Protein AF-A0A645BT51-F1 (afdb_monomer_lite)

Organism: NCBI:txid1076179

Structure (mmCIF, N/CA/C/O backbone):
data_AF-A0A645BT51-F1
#
_entry.id   AF-A0A645BT51-F1
#
loop_
_atom_site.group_PDB
_atom_site.id
_atom_site.type_symbol
_atom_site.label_atom_id
_atom_site.label_alt_id
_atom_site.label_comp_id
_atom_site.label_asym_id
_atom_site.label_entity_id
_atom_site.label_seq_id
_atom_site.pdbx_PDB_ins_code
_atom_site.Cartn_x
_atom_site.Cartn_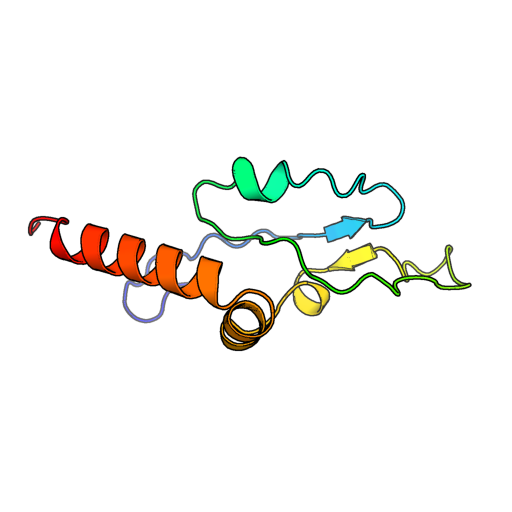y
_atom_site.Cartn_z
_atom_site.occupancy
_atom_site.B_iso_or_equiv
_atom_site.auth_seq_id
_atom_site.auth_comp_id
_atom_site.auth_asym_id
_atom_site.auth_atom_id
_atom_site.pdbx_PDB_model_num
ATOM 1 N N . MET A 1 1 ? -14.641 12.000 6.743 1.00 60.88 1 MET A N 1
ATOM 2 C CA . MET A 1 1 ? -15.852 11.611 5.983 1.00 60.88 1 MET A CA 1
ATOM 3 C C . MET A 1 1 ? -16.661 10.668 6.858 1.00 60.88 1 MET A C 1
ATOM 5 O O . MET A 1 1 ? -16.059 9.798 7.473 1.00 60.88 1 MET A O 1
ATOM 9 N N . THR A 1 2 ? -17.965 10.875 6.999 1.00 75.56 2 THR A N 1
ATOM 10 C CA . THR A 1 2 ? -18.855 9.947 7.713 1.00 75.56 2 THR A CA 1
ATOM 11 C C . THR A 1 2 ? -19.409 8.928 6.733 1.00 75.56 2 THR A C 1
ATOM 13 O O . THR A 1 2 ? -19.633 9.250 5.567 1.00 75.56 2 THR A O 1
ATOM 16 N N . ASP A 1 3 ? -19.596 7.704 7.198 1.00 81.19 3 ASP A N 1
ATOM 17 C CA . ASP A 1 3 ? -20.236 6.649 6.428 1.00 81.19 3 ASP A CA 1
ATOM 18 C C . ASP A 1 3 ? -21.703 7.024 6.154 1.00 81.19 3 ASP A C 1
ATOM 20 O O . ASP A 1 3 ? -22.411 7.477 7.058 1.00 81.19 3 ASP A O 1
ATOM 24 N N . ALA A 1 4 ? -22.132 6.905 4.894 1.00 80.62 4 ALA A N 1
ATOM 25 C CA . ALA A 1 4 ? -23.433 7.396 4.438 1.00 80.62 4 ALA A CA 1
ATOM 26 C C . ALA A 1 4 ? -24.616 6.578 4.982 1.00 80.62 4 ALA A C 1
ATOM 28 O O . ALA A 1 4 ? -25.724 7.101 5.063 1.00 80.62 4 ALA A O 1
ATOM 29 N N . GLU A 1 5 ? -24.385 5.323 5.373 1.00 81.75 5 GLU A N 1
ATOM 30 C CA . GLU A 1 5 ? -25.428 4.417 5.862 1.00 81.75 5 GLU A CA 1
ATOM 31 C C . GLU A 1 5 ? -25.464 4.364 7.392 1.00 81.75 5 GLU A C 1
ATOM 33 O O . GLU A 1 5 ? -26.531 4.307 7.998 1.00 81.75 5 GLU A O 1
ATOM 38 N N . THR A 1 6 ? -24.301 4.422 8.042 1.00 84.25 6 THR A N 1
ATOM 39 C CA . THR A 1 6 ? -24.175 4.246 9.496 1.00 84.25 6 THR A CA 1
ATOM 40 C C . THR A 1 6 ? -23.991 5.554 10.265 1.00 84.25 6 THR A C 1
ATOM 42 O O . THR A 1 6 ? -24.070 5.549 11.494 1.00 84.25 6 THR A O 1
ATOM 45 N N . GLY A 1 7 ? -23.708 6.673 9.583 1.00 83.94 7 GLY A N 1
ATOM 46 C CA . GLY A 1 7 ? -23.466 7.989 10.191 1.00 83.94 7 GLY A CA 1
ATOM 47 C C . GLY A 1 7 ? -22.199 8.070 11.052 1.00 83.94 7 GLY A C 1
ATOM 48 O O . GLY A 1 7 ? -21.885 9.126 11.606 1.00 83.94 7 GLY A O 1
ATOM 49 N N . LYS A 1 8 ? -21.448 6.969 11.177 1.00 84.62 8 LYS A N 1
ATOM 50 C CA . LYS A 1 8 ? -20.227 6.898 11.978 1.00 84.62 8 LYS A CA 1
ATOM 51 C C . LYS A 1 8 ? -19.068 7.579 11.240 1.00 84.62 8 LYS A C 1
ATOM 53 O O . LYS A 1 8 ? -18.978 7.481 10.013 1.00 84.62 8 LYS A O 1
ATOM 58 N N . PRO A 1 9 ? -18.150 8.258 11.951 1.00 84.75 9 PRO A N 1
ATOM 59 C CA . PRO A 1 9 ? -16.926 8.767 11.343 1.00 84.75 9 PRO A CA 1
ATOM 60 C C . PRO A 1 9 ? -16.091 7.616 10.771 1.00 84.75 9 PRO A C 1
ATOM 62 O O . PRO A 1 9 ? -15.784 6.668 11.491 1.00 84.75 9 PRO A O 1
ATOM 65 N N . ILE A 1 10 ? -15.701 7.707 9.496 1.00 82.62 10 ILE A N 1
ATOM 66 C CA . ILE A 1 10 ? -14.745 6.770 8.901 1.00 82.62 10 ILE A CA 1
ATOM 67 C C . ILE A 1 10 ? -13.349 7.237 9.325 1.00 82.62 10 ILE A C 1
ATOM 69 O O . I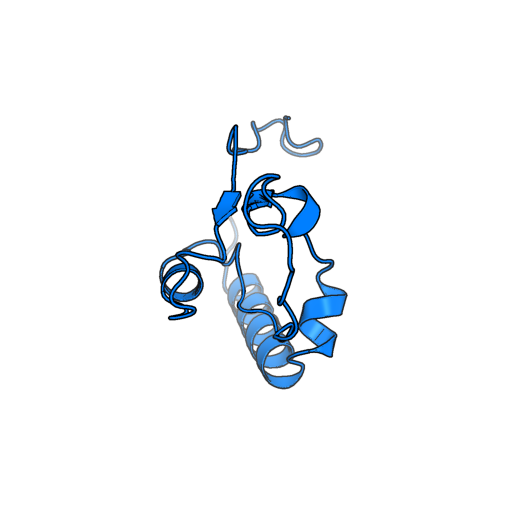LE A 1 10 ? -12.946 8.339 8.925 1.00 82.62 10 ILE A O 1
ATOM 73 N N . PRO A 1 11 ? -12.608 6.446 10.121 1.00 81.50 11 PRO A N 1
ATOM 74 C CA . PRO A 1 11 ? -11.249 6.793 10.498 1.00 81.50 11 PRO A CA 1
ATOM 75 C C . PRO A 1 11 ? -10.373 6.730 9.247 1.00 81.50 11 PRO A C 1
ATOM 77 O O . PRO A 1 11 ? -10.162 5.670 8.662 1.00 81.50 11 PRO A O 1
ATOM 80 N N . GLN A 1 12 ? -9.904 7.892 8.809 1.00 81.81 12 GLN A N 1
ATOM 81 C CA . GLN A 1 12 ? -9.007 8.037 7.671 1.00 81.81 12 GLN A CA 1
ATOM 82 C C . GLN A 1 12 ? -7.719 8.675 8.188 1.00 81.81 12 GLN A C 1
ATOM 84 O O . GLN A 1 12 ? -7.808 9.650 8.939 1.00 81.81 12 GLN A O 1
ATOM 89 N N . PRO A 1 13 ? -6.540 8.146 7.830 1.00 86.38 13 PRO A N 1
ATOM 90 C CA . PRO A 1 13 ? -5.295 8.819 8.162 1.00 86.38 13 PRO A CA 1
ATOM 91 C C . PRO A 1 13 ? -5.226 10.160 7.419 1.00 86.38 13 PRO A C 1
ATOM 93 O O . PRO A 1 13 ? -5.677 10.253 6.277 1.00 86.38 13 PRO A O 1
ATOM 96 N N . GLU A 1 14 ? -4.659 11.184 8.061 1.00 89.88 14 GLU A N 1
ATOM 97 C CA . GLU A 1 14 ? -4.387 12.480 7.419 1.00 89.88 14 GLU A CA 1
ATOM 98 C C . GLU A 1 14 ? -3.395 12.321 6.259 1.00 89.88 14 GLU A C 1
ATOM 100 O O . GLU A 1 14 ? -3.575 12.912 5.198 1.00 89.88 14 GLU A O 1
ATOM 105 N N . SER A 1 15 ? -2.389 11.461 6.434 1.00 91.75 15 SER A N 1
ATOM 106 C CA . SER A 1 15 ? -1.429 11.093 5.400 1.00 91.75 15 SER A CA 1
ATOM 107 C C . SER A 1 15 ? -1.037 9.620 5.514 1.00 91.75 15 SER A C 1
ATOM 109 O O . SER A 1 15 ? -0.994 9.038 6.600 1.00 91.75 15 SER A O 1
ATOM 111 N N . TYR A 1 16 ? -0.772 8.995 4.369 1.00 93.94 16 TYR A N 1
ATOM 112 C CA . TYR A 1 16 ? -0.206 7.653 4.288 1.00 93.94 16 TYR A CA 1
ATOM 113 C C . TYR A 1 16 ? 0.751 7.612 3.105 1.00 93.94 16 TYR A C 1
ATOM 115 O O . TYR A 1 16 ? 0.328 7.817 1.968 1.00 93.94 16 TYR A O 1
ATOM 123 N N . GLN A 1 17 ? 2.033 7.401 3.388 1.00 95.56 17 GLN A N 1
ATOM 124 C CA . GLN A 1 17 ? 3.086 7.394 2.384 1.00 95.56 17 GLN A CA 1
ATOM 125 C C . GLN A 1 17 ? 4.029 6.218 2.616 1.00 95.56 17 GLN A C 1
ATOM 127 O O . GLN A 1 17 ? 4.353 5.889 3.759 1.00 95.56 17 GLN A O 1
ATOM 132 N N . ILE A 1 18 ? 4.478 5.603 1.527 1.00 95.12 18 ILE A N 1
ATOM 133 C CA . ILE A 1 18 ? 5.532 4.591 1.534 1.00 95.12 18 ILE A CA 1
ATOM 134 C C . ILE A 1 18 ? 6.677 5.120 0.686 1.00 95.12 18 ILE A C 1
ATOM 136 O O . ILE A 1 18 ? 6.507 5.372 -0.503 1.00 95.12 18 ILE A O 1
ATOM 140 N N . ASP A 1 19 ? 7.840 5.275 1.305 1.00 94.31 19 ASP A N 1
ATOM 141 C CA . ASP A 1 19 ? 9.079 5.561 0.594 1.00 94.31 19 ASP A CA 1
ATOM 142 C C . ASP A 1 19 ? 9.707 4.234 0.137 1.00 94.31 19 ASP A C 1
ATOM 144 O O . ASP A 1 19 ? 10.163 3.417 0.947 1.00 94.31 19 ASP A O 1
ATOM 148 N N . THR A 1 20 ? 9.687 3.993 -1.174 1.00 92.88 20 THR A N 1
ATOM 149 C CA . THR A 1 20 ? 10.213 2.763 -1.768 1.00 92.88 20 THR A CA 1
ATOM 150 C C . THR A 1 20 ? 11.738 2.713 -1.792 1.00 92.88 20 THR A C 1
ATOM 152 O O . THR A 1 20 ?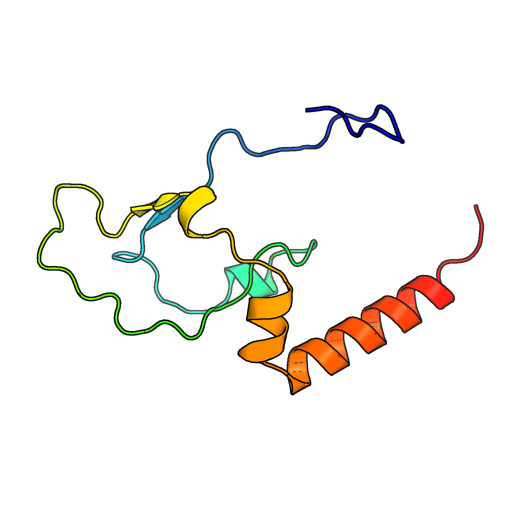 12.276 1.621 -1.942 1.00 92.88 20 THR A O 1
ATOM 155 N N . ASP A 1 21 ? 12.443 3.833 -1.585 1.00 91.00 21 ASP A N 1
ATOM 156 C CA . ASP A 1 21 ? 13.909 3.838 -1.470 1.00 91.00 21 ASP A CA 1
ATOM 157 C C . ASP A 1 21 ? 14.393 3.235 -0.145 1.00 91.00 21 ASP A C 1
ATOM 159 O O . ASP A 1 21 ? 15.502 2.704 -0.076 1.00 91.00 21 ASP A O 1
ATOM 163 N N . ILE A 1 22 ? 13.582 3.327 0.914 1.00 92.94 22 ILE A N 1
ATOM 164 C CA . ILE A 1 22 ? 13.906 2.783 2.245 1.00 92.94 22 ILE A CA 1
ATOM 165 C C . ILE A 1 22 ? 13.153 1.484 2.557 1.00 92.94 22 ILE A C 1
ATOM 167 O O . ILE A 1 22 ? 13.515 0.764 3.491 1.00 92.94 22 ILE A O 1
ATOM 171 N N . CYS A 1 23 ? 12.091 1.179 1.807 1.00 94.31 23 CYS A N 1
ATOM 172 C CA . CYS A 1 23 ? 11.312 -0.038 1.981 1.00 94.31 23 CYS A CA 1
ATOM 173 C C . CYS A 1 23 ? 12.175 -1.281 1.713 1.00 94.31 23 CYS A C 1
ATOM 175 O O . CYS A 1 23 ? 12.709 -1.473 0.626 1.00 94.31 23 CYS A O 1
ATOM 177 N N . MET A 1 24 ? 12.247 -2.189 2.688 1.00 96.38 24 MET A N 1
ATOM 178 C CA . MET A 1 24 ? 12.978 -3.456 2.544 1.00 96.38 24 MET A CA 1
ATOM 179 C C . MET A 1 24 ? 12.164 -4.556 1.846 1.00 96.38 24 MET A C 1
ATOM 181 O O . MET A 1 24 ? 12.641 -5.680 1.719 1.00 96.38 24 MET A O 1
ATOM 185 N N . ASN A 1 25 ? 10.915 -4.273 1.456 1.00 95.25 25 ASN A N 1
ATOM 186 C CA . ASN A 1 25 ? 9.988 -5.235 0.846 1.00 95.25 25 ASN A CA 1
ATOM 187 C C . ASN A 1 25 ? 9.795 -6.532 1.659 1.00 95.25 25 ASN A C 1
ATOM 189 O O . ASN A 1 25 ? 9.518 -7.592 1.106 1.00 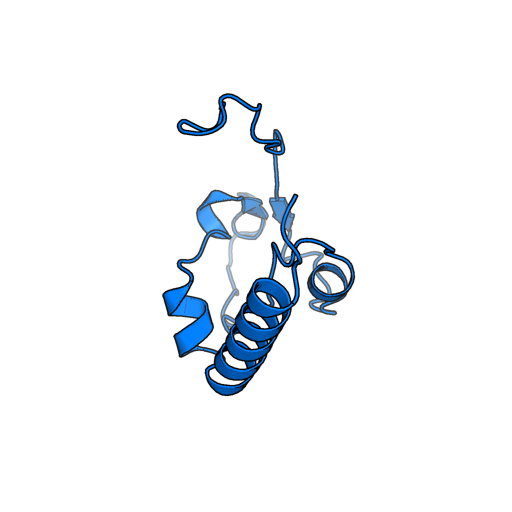95.25 25 ASN A O 1
ATOM 193 N N . CYS A 1 26 ? 9.914 -6.452 2.987 1.00 96.62 26 CYS A N 1
ATOM 194 C CA . CYS A 1 26 ? 9.862 -7.616 3.875 1.00 96.62 26 CYS A CA 1
ATOM 195 C C . CYS A 1 26 ? 8.448 -8.167 4.124 1.00 96.62 26 CYS A C 1
ATOM 197 O O . CYS A 1 26 ? 8.315 -9.259 4.661 1.00 96.62 26 CYS A O 1
ATOM 199 N N . GLY A 1 27 ? 7.393 -7.420 3.783 1.00 95.62 27 GLY A N 1
ATOM 200 C CA . GLY A 1 27 ? 6.001 -7.853 3.961 1.00 95.62 27 GLY A CA 1
ATOM 201 C C . GLY A 1 27 ? 5.432 -7.714 5.380 1.00 95.62 27 GLY A C 1
ATOM 202 O O . GLY A 1 27 ? 4.244 -7.963 5.569 1.00 95.62 27 GLY A O 1
ATOM 203 N N . LEU A 1 28 ? 6.210 -7.239 6.360 1.00 96.94 28 LEU A N 1
ATOM 204 C CA . LEU A 1 28 ? 5.746 -7.088 7.751 1.00 96.94 28 LEU A CA 1
ATOM 205 C C . LEU A 1 28 ? 4.521 -6.171 7.892 1.00 96.94 28 LEU A C 1
ATOM 207 O O . LEU A 1 28 ? 3.680 -6.389 8.760 1.00 96.94 28 LEU A O 1
ATOM 211 N N . CYS A 1 29 ? 4.389 -5.158 7.031 1.00 95.75 29 CYS A N 1
ATOM 212 C CA . CYS A 1 29 ? 3.215 -4.285 7.014 1.00 95.75 29 CYS A CA 1
ATOM 213 C C . CYS A 1 29 ? 1.917 -5.044 6.693 1.00 95.75 29 CYS A C 1
ATOM 215 O O . CYS A 1 29 ? 0.877 -4.727 7.267 1.00 95.75 29 CYS A O 1
ATOM 217 N N . VAL A 1 30 ? 1.981 -6.055 5.821 1.00 95.19 30 VAL A N 1
ATOM 218 C CA . VAL A 1 30 ? 0.835 -6.895 5.447 1.00 95.19 30 VAL A CA 1
ATOM 219 C C . VAL A 1 30 ? 0.459 -7.826 6.592 1.00 95.19 30 VAL A C 1
ATOM 221 O O . VAL A 1 30 ? -0.716 -7.954 6.912 1.00 95.19 30 VAL A O 1
ATOM 224 N N . GLU A 1 31 ? 1.448 -8.438 7.243 1.00 94.81 31 GLU A N 1
ATOM 225 C CA . GLU A 1 31 ? 1.206 -9.365 8.354 1.00 94.81 31 GLU A CA 1
ATOM 226 C C . GLU A 1 31 ? 0.676 -8.664 9.607 1.00 94.81 31 GLU A C 1
ATOM 228 O O . GLU A 1 31 ? -0.188 -9.195 10.302 1.00 94.81 31 GLU A O 1
ATOM 233 N N . TYR A 1 32 ? 1.185 -7.465 9.901 1.00 95.88 32 TYR A N 1
ATOM 234 C CA . TYR A 1 32 ? 0.800 -6.728 11.099 1.00 95.88 32 TYR A CA 1
ATOM 235 C C . TYR A 1 32 ? -0.565 -6.048 10.970 1.00 95.88 32 TYR A C 1
ATOM 237 O O . TYR A 1 32 ? -1.205 -5.771 11.983 1.00 95.88 32 TYR A O 1
ATOM 245 N N . CYS A 1 33 ? -1.021 -5.747 9.749 1.00 92.81 33 CYS A N 1
ATOM 246 C CA . CYS A 1 33 ? -2.265 -5.017 9.552 1.00 92.81 33 CYS A CA 1
ATOM 247 C C . CYS A 1 33 ? -3.478 -5.867 9.982 1.00 92.81 33 CYS A C 1
ATOM 249 O O . CYS A 1 33 ? -3.837 -6.818 9.289 1.00 92.81 33 CYS A O 1
ATOM 251 N N . PRO A 1 34 ? -4.196 -5.502 11.062 1.00 91.12 34 PRO A N 1
ATOM 252 C CA . PRO A 1 34 ? -5.319 -6.306 11.549 1.00 91.12 34 PRO A CA 1
ATOM 253 C C . PRO A 1 34 ? -6.565 -6.187 10.660 1.00 91.12 34 PRO A C 1
ATOM 255 O O . PRO A 1 34 ? -7.479 -7.004 10.755 1.00 91.12 34 PRO A O 1
ATOM 258 N N . PHE A 1 35 ? -6.610 -5.158 9.810 1.00 89.31 35 PHE A N 1
ATOM 259 C CA . PHE A 1 35 ? -7.731 -4.849 8.921 1.00 89.31 35 PHE A CA 1
ATOM 260 C C . PHE A 1 35 ? -7.506 -5.315 7.486 1.00 89.31 35 PHE A C 1
ATOM 262 O O . PHE A 1 35 ? -8.376 -5.100 6.647 1.00 89.31 35 PHE A O 1
ATOM 269 N N . ASP A 1 36 ? -6.349 -5.917 7.200 1.00 90.31 36 ASP A N 1
ATOM 270 C CA . ASP A 1 36 ? -5.984 -6.357 5.854 1.00 90.31 36 ASP A CA 1
ATOM 271 C C . ASP A 1 36 ? -6.014 -5.221 4.806 1.00 90.31 36 ASP A C 1
ATOM 273 O O . ASP A 1 36 ? -6.426 -5.400 3.662 1.00 90.31 36 ASP A O 1
ATOM 277 N N . ALA A 1 37 ? -5.607 -4.014 5.219 1.00 91.25 37 ALA A N 1
ATOM 278 C CA . ALA A 1 37 ? -5.707 -2.795 4.412 1.00 91.25 37 ALA A CA 1
ATOM 279 C C . ALA A 1 37 ? -4.594 -2.644 3.359 1.00 91.25 37 ALA A C 1
ATOM 281 O O . ALA A 1 37 ? -4.718 -1.824 2.452 1.00 91.25 37 ALA A O 1
ATOM 282 N N . ILE A 1 38 ? -3.500 -3.399 3.483 1.00 93.81 38 ILE A N 1
ATOM 283 C CA . ILE A 1 38 ? -2.336 -3.342 2.591 1.00 93.81 38 ILE A CA 1
ATOM 284 C C . ILE A 1 38 ? -1.932 -4.750 2.152 1.00 93.81 38 ILE A C 1
ATOM 286 O O . ILE A 1 38 ? -1.986 -5.692 2.939 1.00 93.81 38 ILE A O 1
ATOM 290 N N . LYS A 1 39 ? -1.500 -4.886 0.893 1.00 94.62 39 LYS A N 1
ATOM 291 C CA . LYS A 1 39 ? -1.007 -6.131 0.287 1.00 94.62 39 LYS A CA 1
ATOM 292 C C . LYS A 1 39 ? 0.282 -5.863 -0.491 1.00 94.62 39 LYS A C 1
ATOM 294 O O . LYS A 1 39 ? 0.468 -4.768 -1.013 1.00 94.62 39 LYS A O 1
ATOM 299 N N . MET A 1 40 ? 1.145 -6.875 -0.605 1.00 94.44 40 MET A N 1
ATOM 300 C CA . MET A 1 40 ? 2.335 -6.803 -1.462 1.00 94.44 40 MET A CA 1
ATOM 301 C C . MET A 1 40 ? 1.948 -6.937 -2.937 1.00 94.44 40 MET A C 1
ATOM 303 O O . MET A 1 40 ? 1.317 -7.930 -3.327 1.00 94.44 40 MET A O 1
ATOM 307 N N . ASP A 1 41 ? 2.381 -5.966 -3.734 1.00 93.06 41 ASP A N 1
ATOM 308 C CA . ASP A 1 41 ? 2.205 -5.933 -5.185 1.00 93.06 41 ASP A CA 1
ATOM 309 C C . ASP A 1 41 ? 3.204 -6.870 -5.909 1.00 93.06 41 ASP A C 1
ATOM 311 O O . ASP A 1 41 ? 4.075 -7.492 -5.292 1.00 93.06 41 ASP A O 1
ATOM 315 N N . HIS A 1 42 ? 3.038 -7.010 -7.222 1.00 91.31 42 HIS A N 1
ATOM 316 C CA . HIS A 1 42 ? 3.945 -7.672 -8.162 1.00 91.31 42 HIS A CA 1
ATOM 317 C C . HIS A 1 42 ? 4.649 -6.695 -9.106 1.00 91.31 42 HIS A C 1
ATOM 319 O O . HIS A 1 42 ? 5.384 -7.140 -9.981 1.00 91.31 42 HIS A O 1
ATOM 325 N N . ASP A 1 43 ? 4.451 -5.390 -8.937 1.00 89.75 43 ASP A N 1
ATOM 326 C CA . ASP A 1 43 ? 5.226 -4.386 -9.658 1.00 89.75 43 ASP A CA 1
ATOM 327 C C . ASP A 1 43 ? 6.644 -4.291 -9.071 1.00 89.75 43 ASP A C 1
ATOM 329 O O . ASP A 1 43 ? 6.828 -3.942 -7.903 1.00 89.75 43 ASP A O 1
ATOM 333 N N . PHE A 1 44 ? 7.645 -4.666 -9.867 1.00 89.62 44 PHE A N 1
ATOM 334 C CA . PHE A 1 44 ? 9.058 -4.679 -9.474 1.00 89.62 44 PHE A CA 1
ATOM 335 C C . PHE A 1 44 ? 9.922 -3.736 -10.319 1.00 89.62 44 PHE A C 1
ATOM 337 O O . PHE A 1 44 ? 11.078 -3.490 -9.973 1.00 89.62 44 PHE A O 1
ATOM 344 N N . GLU A 1 45 ? 9.388 -3.173 -11.404 1.00 91.44 45 GLU A N 1
ATOM 345 C CA . GLU A 1 45 ? 10.132 -2.309 -12.328 1.00 91.44 45 GLU A CA 1
ATOM 346 C C . GLU A 1 45 ? 10.058 -0.839 -11.886 1.00 91.44 45 GLU A C 1
ATOM 348 O O . GLU A 1 45 ? 9.702 0.057 -12.644 1.00 91.44 45 GLU A O 1
ATOM 353 N N . LEU A 1 46 ? 10.422 -0.583 -10.626 1.00 87.12 46 LEU A N 1
ATOM 354 C CA . LEU A 1 46 ? 10.253 0.723 -9.972 1.00 87.12 46 LEU A CA 1
ATOM 355 C C . LEU A 1 46 ? 11.419 1.698 -10.213 1.00 87.12 46 LEU A C 1
ATOM 357 O O . LEU A 1 46 ? 11.483 2.753 -9.588 1.00 87.12 46 LEU A O 1
ATOM 361 N N . SER A 1 47 ? 12.377 1.338 -11.070 1.00 88.88 47 SER A N 1
ATOM 362 C CA . SER A 1 47 ? 13.592 2.131 -11.278 1.00 88.88 47 SER A CA 1
ATOM 363 C C . SER A 1 47 ? 13.281 3.488 -11.914 1.00 88.88 47 SER A C 1
ATOM 365 O O . SER A 1 47 ? 12.693 3.562 -12.990 1.00 88.88 47 SER A O 1
ATOM 367 N N . SER A 1 48 ? 13.754 4.560 -11.280 1.00 89.19 48 SER A N 1
ATOM 368 C CA . SER A 1 48 ? 13.703 5.927 -11.801 1.00 89.19 48 SER A CA 1
ATOM 369 C C . SER A 1 48 ? 15.077 6.590 -11.718 1.00 89.19 48 SER A C 1
ATOM 371 O O . SER A 1 48 ? 15.898 6.255 -10.864 1.00 89.19 48 SER A O 1
ATOM 373 N N . TYR A 1 49 ? 15.314 7.573 -12.586 1.00 88.19 49 TYR A N 1
ATOM 374 C CA . TYR A 1 49 ? 16.478 8.463 -12.503 1.00 88.19 49 TYR A CA 1
ATOM 375 C C . TYR A 1 49 ? 16.277 9.613 -11.510 1.00 88.19 49 TYR A C 1
ATOM 377 O O . TYR A 1 49 ? 17.230 10.312 -11.166 1.00 88.19 49 TYR A O 1
ATOM 385 N N . ASP A 1 50 ? 15.043 9.828 -11.062 1.00 85.81 50 ASP A N 1
ATOM 386 C CA . ASP A 1 50 ? 14.684 10.944 -10.202 1.00 85.81 50 ASP A CA 1
ATOM 387 C C . ASP A 1 50 ? 14.555 10.506 -8.744 1.00 85.81 50 ASP A C 1
ATOM 389 O O . ASP A 1 50 ? 13.560 9.907 -8.342 1.00 85.81 50 ASP A O 1
ATOM 393 N N . ARG A 1 51 ? 15.564 10.849 -7.941 1.00 77.06 51 ARG A N 1
ATOM 394 C CA . ARG A 1 51 ? 15.510 10.696 -6.482 1.00 77.06 51 ARG A CA 1
ATOM 395 C C . ARG A 1 51 ? 14.975 11.945 -5.778 1.00 77.06 51 ARG A C 1
ATOM 397 O O . ARG A 1 51 ? 14.457 11.848 -4.671 1.00 77.06 51 ARG A O 1
ATOM 404 N N . GLN A 1 52 ? 15.152 13.130 -6.362 1.00 78.12 52 GLN A N 1
ATOM 405 C CA . GLN A 1 52 ? 14.991 14.394 -5.636 1.00 78.12 52 GLN A CA 1
ATOM 406 C C . GLN A 1 52 ? 13.561 14.933 -5.649 1.00 78.12 52 GLN A C 1
ATOM 408 O O . GLN A 1 52 ? 13.205 15.676 -4.739 1.00 78.12 52 GLN A O 1
ATOM 413 N N . ASN A 1 53 ? 12.725 14.524 -6.607 1.00 81.19 53 ASN A N 1
ATOM 414 C CA . ASN A 1 53 ? 11.343 15.001 -6.704 1.00 81.19 53 ASN A CA 1
ATOM 415 C C . ASN A 1 53 ? 10.313 13.978 -6.207 1.00 81.19 53 ASN A C 1
ATOM 417 O O . ASN A 1 53 ? 9.168 13.974 -6.652 1.00 81.19 53 ASN A O 1
ATOM 421 N N . GLY A 1 54 ? 10.711 13.091 -5.290 1.00 81.50 54 GLY A N 1
ATOM 422 C CA . GLY A 1 54 ? 9.779 12.172 -4.637 1.00 81.50 54 GLY A CA 1
ATOM 423 C C . GLY A 1 54 ? 9.191 11.107 -5.564 1.00 81.50 54 GLY A C 1
ATOM 424 O O . GLY A 1 54 ? 8.134 10.567 -5.258 1.00 81.50 54 GLY A O 1
ATOM 425 N N . ALA A 1 55 ? 9.863 10.756 -6.670 1.00 86.44 55 ALA A N 1
ATOM 426 C CA . ALA A 1 55 ? 9.370 9.734 -7.601 1.00 86.44 55 ALA A CA 1
ATOM 427 C C . ALA A 1 55 ? 9.080 8.384 -6.915 1.00 86.44 55 ALA A C 1
ATOM 429 O O . ALA A 1 55 ? 8.214 7.638 -7.379 1.00 86.44 55 ALA A O 1
ATOM 430 N N . HIS A 1 56 ? 9.782 8.108 -5.809 1.00 91.25 56 HIS A N 1
ATOM 431 C CA . HIS A 1 56 ? 9.729 6.902 -4.975 1.00 91.25 56 HIS A CA 1
ATOM 432 C C . HIS A 1 56 ? 8.942 7.078 -3.663 1.00 91.25 56 HIS A C 1
ATOM 434 O O . HIS A 1 56 ? 8.832 6.143 -2.877 1.00 91.25 56 HIS A O 1
ATOM 440 N N . ILE A 1 57 ? 8.35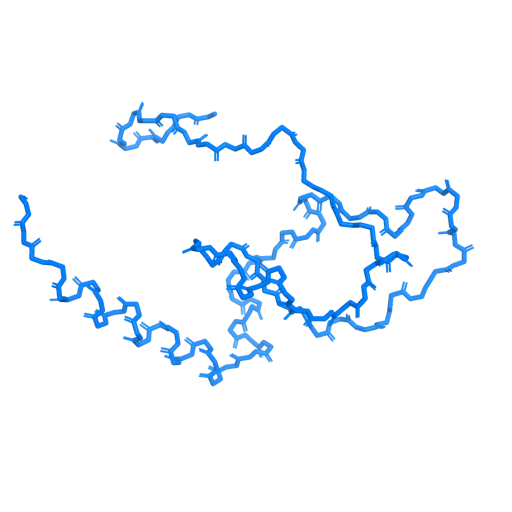6 8.255 -3.424 1.00 93.38 57 ILE A N 1
ATOM 441 C CA . ILE A 1 57 ? 7.454 8.488 -2.292 1.00 93.38 57 ILE A CA 1
ATOM 442 C C . ILE A 1 57 ? 6.033 8.274 -2.801 1.00 93.38 57 ILE A C 1
ATOM 444 O O . ILE A 1 57 ? 5.517 9.064 -3.589 1.00 93.38 57 ILE A O 1
ATOM 448 N N . TYR A 1 58 ? 5.414 7.165 -2.411 1.00 93.56 58 TYR A N 1
ATOM 449 C CA . TYR A 1 58 ? 4.088 6.793 -2.896 1.00 93.56 58 TYR A CA 1
ATOM 450 C C . TYR A 1 58 ? 3.044 7.193 -1.867 1.00 93.56 58 TYR A C 1
ATOM 452 O O . TYR A 1 58 ? 3.070 6.705 -0.740 1.00 93.56 58 TYR A O 1
ATOM 460 N N . ASP A 1 59 ? 2.137 8.079 -2.259 1.00 94.62 59 ASP A N 1
ATOM 461 C CA . ASP A 1 59 ? 0.976 8.470 -1.468 1.00 94.62 59 ASP A CA 1
ATOM 462 C C . ASP A 1 59 ? -0.163 7.448 -1.572 1.00 94.62 59 ASP A C 1
ATOM 464 O O . ASP A 1 59 ? -0.096 6.436 -2.279 1.00 94.62 59 ASP A O 1
ATOM 468 N N . LYS A 1 60 ? -1.231 7.707 -0.820 1.00 92.31 60 LYS A N 1
ATOM 469 C CA . LYS A 1 60 ? -2.404 6.842 -0.779 1.00 92.31 60 LYS A CA 1
ATOM 470 C C . LYS A 1 60 ? -3.056 6.700 -2.154 1.00 92.31 60 LYS A C 1
ATOM 472 O O . LYS A 1 60 ? -3.525 5.610 -2.476 1.00 92.31 60 LYS A O 1
ATOM 477 N N . GLU A 1 61 ? -3.097 7.764 -2.951 1.00 91.94 61 GLU A N 1
ATOM 478 C CA . GLU A 1 61 ? -3.650 7.738 -4.302 1.00 91.94 61 GLU A CA 1
ATOM 479 C C . GLU A 1 61 ? -2.855 6.797 -5.215 1.00 91.94 61 GLU A C 1
ATOM 481 O O . GLU A 1 61 ? -3.452 5.968 -5.903 1.00 91.94 61 GLU A O 1
ATOM 486 N N . LYS A 1 62 ? -1.518 6.863 -5.189 1.00 92.00 62 LYS A N 1
ATOM 487 C CA . LYS A 1 62 ? -0.640 5.997 -5.990 1.00 92.00 62 LYS A CA 1
ATOM 488 C C . LYS A 1 62 ? -0.663 4.538 -5.528 1.00 92.00 62 LYS A C 1
ATOM 490 O O . LYS A 1 62 ? -0.609 3.629 -6.362 1.00 92.00 62 LYS A O 1
ATOM 495 N N . LEU A 1 63 ? -0.746 4.312 -4.215 1.00 93.88 63 LEU A N 1
ATOM 496 C CA . LEU A 1 63 ? -0.824 2.979 -3.604 1.00 93.88 63 LEU A CA 1
ATOM 497 C C . LEU A 1 63 ? -2.201 2.325 -3.781 1.00 93.88 63 LEU A C 1
ATOM 499 O O . LEU A 1 63 ? -2.311 1.100 -3.760 1.00 93.88 63 LEU A O 1
ATOM 503 N N . GLY A 1 64 ? -3.255 3.125 -3.945 1.00 93.62 64 GLY A N 1
ATOM 504 C CA . GLY A 1 64 ? -4.619 2.646 -4.114 1.00 93.62 64 GLY A CA 1
ATOM 505 C C . GLY A 1 64 ? -4.786 1.832 -5.396 1.00 93.62 64 GLY A C 1
ATOM 506 O O . GLY A 1 64 ? -4.627 2.344 -6.503 1.00 93.62 64 GLY A O 1
ATOM 507 N N . LYS A 1 65 ? -5.161 0.558 -5.255 1.00 93.44 65 LYS A N 1
ATOM 508 C CA . LYS A 1 65 ? -5.500 -0.331 -6.374 1.00 93.44 65 LYS A CA 1
ATOM 509 C C . LYS A 1 65 ? -6.903 -0.918 -6.180 1.00 93.44 65 LYS A C 1
ATOM 511 O O . LYS A 1 65 ? -7.311 -1.141 -5.038 1.00 93.44 65 LYS A O 1
ATOM 516 N N . PRO A 1 66 ? -7.643 -1.183 -7.270 1.00 94.69 66 PRO A N 1
ATOM 517 C CA . PRO A 1 66 ? -8.944 -1.837 -7.185 1.00 94.69 66 PRO A CA 1
ATOM 518 C C . PRO A 1 66 ? -8.801 -3.291 -6.707 1.00 94.69 66 PRO A C 1
ATOM 520 O O . PRO A 1 66 ? -7.770 -3.928 -6.923 1.00 94.69 66 PRO A O 1
ATOM 523 N N . VAL A 1 67 ? -9.835 -3.848 -6.078 1.00 93.06 67 VAL A N 1
ATOM 524 C CA . VAL A 1 67 ? -9.796 -5.223 -5.535 1.00 93.06 67 VAL A CA 1
ATOM 525 C C . VAL A 1 67 ? -9.589 -6.255 -6.650 1.00 93.06 67 VAL A C 1
ATOM 527 O O . VAL A 1 67 ? -8.880 -7.247 -6.477 1.00 93.06 67 VAL A O 1
ATOM 530 N N . GLU A 1 68 ? -10.133 -5.982 -7.831 1.00 95.06 68 GLU A N 1
ATOM 531 C CA . GLU A 1 68 ? -9.995 -6.795 -9.037 1.00 95.06 68 GLU A CA 1
ATOM 532 C C . GLU A 1 68 ? -8.529 -6.941 -9.465 1.00 95.06 68 GLU A C 1
ATOM 534 O O . GLU A 1 68 ? -8.137 -7.978 -10.006 1.00 95.06 68 GLU A O 1
ATOM 539 N N . TYR A 1 69 ? -7.698 -5.929 -9.193 1.00 95.19 69 TYR A N 1
ATOM 540 C CA . TYR A 1 69 ? -6.264 -5.997 -9.457 1.00 95.19 69 TYR A CA 1
ATOM 541 C C . TYR A 1 69 ? -5.604 -7.083 -8.603 1.00 95.19 69 TYR A C 1
ATOM 543 O O . TYR A 1 69 ? -4.891 -7.930 -9.140 1.00 95.19 69 TYR A O 1
ATOM 551 N N . TYR A 1 70 ? -5.908 -7.125 -7.301 1.00 94.38 70 TYR A N 1
ATOM 552 C CA . TYR A 1 70 ? -5.388 -8.155 -6.400 1.00 94.38 70 TYR A CA 1
ATOM 553 C C . TYR A 1 70 ? -5.842 -9.563 -6.814 1.00 94.38 70 TYR A C 1
ATOM 555 O O . TYR A 1 70 ? -5.027 -10.488 -6.870 1.00 94.38 70 TYR A O 1
ATOM 563 N N . ALA A 1 71 ? -7.116 -9.712 -7.195 1.00 95.38 71 ALA A N 1
ATOM 564 C CA . ALA A 1 71 ? -7.657 -10.972 -7.705 1.00 95.38 71 ALA A CA 1
ATOM 565 C C . ALA A 1 71 ? -6.923 -11.465 -8.966 1.00 95.38 71 ALA A C 1
ATOM 567 O O . ALA A 1 71 ? -6.731 -12.669 -9.139 1.00 95.38 71 ALA A O 1
ATOM 568 N N . LYS A 1 72 ? -6.473 -10.542 -9.826 1.00 96.19 72 LYS A N 1
ATOM 569 C CA . LYS A 1 72 ? -5.703 -10.858 -11.034 1.00 96.19 72 LYS A CA 1
ATOM 570 C C . LYS A 1 72 ? -4.269 -11.293 -10.722 1.00 96.19 72 LYS A C 1
ATOM 572 O O . LYS A 1 72 ? -3.809 -12.273 -11.301 1.00 96.19 72 LYS A O 1
ATOM 577 N N . ILE A 1 73 ? -3.557 -10.575 -9.850 1.00 95.19 73 ILE A N 1
ATOM 578 C CA . ILE A 1 73 ? -2.135 -10.859 -9.577 1.00 95.19 73 ILE A CA 1
ATOM 579 C C . ILE A 1 73 ? -1.934 -12.064 -8.643 1.00 95.19 73 ILE A C 1
ATOM 581 O O . ILE A 1 73 ? -0.903 -12.732 -8.699 1.00 95.19 73 ILE A O 1
ATOM 585 N N . ARG A 1 74 ? -2.912 -12.374 -7.778 1.00 94.62 74 ARG A N 1
ATOM 586 C CA . ARG A 1 74 ? -2.833 -13.475 -6.801 1.00 94.62 74 ARG A CA 1
ATOM 587 C C . ARG A 1 74 ? -4.162 -14.245 -6.688 1.00 94.62 74 ARG A C 1
ATOM 589 O O . ARG A 1 74 ? -4.794 -14.218 -5.629 1.00 94.62 74 ARG A O 1
ATOM 596 N N . PRO A 1 75 ? -4.574 -14.982 -7.734 1.00 95.50 75 PRO A N 1
ATOM 597 C CA . PRO A 1 75 ? -5.897 -15.609 -7.800 1.00 95.50 75 PRO A CA 1
ATOM 598 C C . PRO A 1 75 ? -6.142 -16.652 -6.699 1.00 95.50 75 PRO A C 1
ATOM 600 O O . PRO A 1 75 ? -7.210 -16.667 -6.090 1.00 95.50 75 PRO A O 1
ATOM 603 N N . GLU A 1 76 ? -5.152 -17.494 -6.390 1.00 96.44 76 GLU A N 1
ATOM 604 C CA . GLU A 1 76 ? -5.281 -18.533 -5.355 1.00 96.44 76 GLU A CA 1
ATOM 605 C C . GLU A 1 76 ? -5.420 -17.939 -3.947 1.00 96.44 76 GLU A C 1
ATOM 607 O O . GLU A 1 76 ? -6.280 -18.356 -3.166 1.00 96.44 76 GLU A O 1
ATOM 612 N N . ASN A 1 77 ? -4.604 -16.926 -3.628 1.00 94.44 77 ASN A N 1
ATOM 613 C CA . ASN A 1 77 ? -4.675 -16.240 -2.339 1.00 94.44 77 ASN A CA 1
ATOM 614 C C . ASN A 1 77 ? -6.011 -15.516 -2.187 1.00 94.44 77 ASN A C 1
ATOM 616 O O . ASN A 1 77 ? -6.653 -15.660 -1.149 1.00 94.44 77 ASN A O 1
ATOM 620 N N . PHE A 1 78 ? -6.451 -14.804 -3.228 1.00 94.56 78 PHE A N 1
ATOM 621 C CA . PHE A 1 78 ? -7.741 -14.124 -3.235 1.00 94.56 78 PHE A CA 1
ATOM 622 C C . PHE A 1 78 ? -8.896 -15.102 -2.992 1.00 94.56 78 PHE A C 1
ATOM 624 O O . PHE A 1 78 ? -9.719 -14.869 -2.110 1.00 94.56 78 PHE A O 1
ATOM 631 N N . ALA A 1 79 ? -8.920 -16.242 -3.690 1.00 95.56 79 ALA A N 1
ATOM 632 C CA . ALA A 1 79 ? -9.951 -17.260 -3.494 1.00 95.56 79 ALA A CA 1
ATOM 633 C C . ALA A 1 79 ? -9.983 -17.795 -2.050 1.00 95.56 79 ALA A C 1
ATOM 635 O O . ALA A 1 79 ? -11.061 -17.935 -1.464 1.00 95.56 79 ALA A O 1
ATOM 636 N N . ARG A 1 80 ? -8.812 -18.054 -1.449 1.00 95.06 80 ARG A N 1
ATOM 637 C CA . ARG A 1 80 ? -8.700 -18.499 -0.050 1.00 95.06 80 ARG A CA 1
ATOM 638 C C . ARG A 1 80 ? -9.193 -17.436 0.931 1.00 95.06 80 ARG A C 1
ATOM 640 O O . ARG A 1 80 ? -9.920 -17.763 1.867 1.00 95.06 80 ARG A O 1
ATOM 647 N N . GLU A 1 81 ? -8.792 -16.184 0.736 1.00 92.88 81 GLU A N 1
ATOM 648 C CA . GLU A 1 81 ? -9.188 -15.064 1.594 1.00 92.88 81 GLU A CA 1
ATOM 649 C C . GLU A 1 81 ? -10.695 -14.796 1.510 1.00 92.88 81 GLU A C 1
ATOM 651 O O . GLU A 1 81 ? -11.345 -14.654 2.543 1.00 92.88 81 GLU A O 1
ATOM 656 N N . GLU A 1 82 ? -11.278 -14.814 0.311 1.00 93.12 82 GLU A N 1
ATOM 657 C CA . GLU A 1 82 ? -12.721 -14.655 0.106 1.00 93.12 82 GLU A CA 1
ATOM 658 C C . GLU A 1 82 ? -13.522 -15.807 0.720 1.00 93.12 82 GLU A C 1
ATOM 660 O O . GLU A 1 82 ? -14.547 -15.579 1.365 1.00 93.12 82 GLU A O 1
ATOM 665 N N . ALA A 1 83 ? -13.048 -17.049 0.586 1.00 94.00 83 ALA A N 1
ATOM 666 C CA . ALA A 1 83 ? -13.657 -18.191 1.262 1.00 94.00 83 ALA A CA 1
ATOM 667 C C . ALA A 1 83 ? -13.605 -18.033 2.792 1.00 94.00 83 ALA A C 1
ATOM 669 O O . ALA A 1 83 ? -14.610 -18.258 3.469 1.00 94.00 83 ALA A O 1
ATOM 670 N N . ALA A 1 84 ? -12.472 -17.580 3.340 1.00 91.06 84 ALA A N 1
ATOM 671 C CA . ALA A 1 84 ? -12.322 -17.325 4.771 1.00 91.06 84 ALA A CA 1
ATOM 672 C C . ALA A 1 84 ? -13.224 -16.178 5.258 1.00 91.06 84 ALA A C 1
ATOM 674 O O . ALA A 1 84 ? -13.844 -16.298 6.315 1.00 91.06 84 ALA A O 1
ATOM 675 N N . LYS A 1 85 ? -13.343 -15.085 4.492 1.00 87.88 85 LYS A N 1
ATOM 676 C CA . LYS A 1 85 ? -14.256 -13.970 4.789 1.00 87.88 85 LYS A CA 1
ATOM 677 C C . LYS A 1 85 ? -15.713 -14.427 4.769 1.00 87.88 85 LYS A C 1
ATOM 679 O O . LYS A 1 85 ? -16.437 -14.135 5.715 1.00 87.88 85 LYS A O 1
ATOM 684 N N . LYS A 1 86 ? -16.129 -15.208 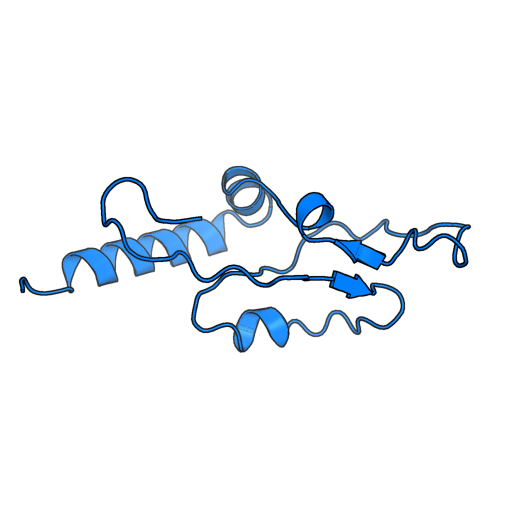3.765 1.00 89.75 86 LYS A N 1
ATOM 685 C CA . LYS A 1 86 ? -17.484 -15.787 3.683 1.00 89.75 86 LYS A CA 1
ATOM 686 C C . LYS A 1 86 ? -17.780 -16.731 4.848 1.00 89.75 86 LYS A C 1
ATOM 688 O O . LYS A 1 86 ? -18.850 -16.639 5.442 1.00 89.75 86 LYS A O 1
ATOM 693 N N . ALA A 1 87 ? -16.828 -17.586 5.220 1.00 90.44 87 ALA A N 1
ATOM 694 C CA . ALA A 1 87 ? -16.969 -18.475 6.372 1.00 90.44 87 ALA A CA 1
ATOM 695 C C . ALA A 1 87 ? -17.101 -17.693 7.691 1.00 90.44 87 ALA A C 1
ATOM 697 O O . ALA A 1 87 ? -17.957 -18.015 8.511 1.00 90.44 87 ALA A O 1
ATOM 698 N N . LYS A 1 88 ? -16.305 -16.629 7.879 1.00 78.75 88 LYS A N 1
ATOM 699 C CA . LYS A 1 88 ? -16.396 -15.744 9.053 1.00 78.75 88 LYS A CA 1
ATOM 700 C C . LYS A 1 88 ? -17.696 -14.939 9.081 1.00 78.75 88 LYS A C 1
ATOM 702 O O . LYS A 1 88 ? -18.285 -14.807 10.145 1.00 78.75 88 LYS A O 1
ATOM 707 N N . ALA A 1 89 ? -18.168 -14.451 7.934 1.00 75.81 89 ALA A N 1
ATOM 708 C CA . ALA A 1 89 ? -19.447 -13.752 7.825 1.00 75.81 89 ALA A CA 1
ATOM 709 C C . ALA A 1 89 ? -20.638 -14.679 8.126 1.00 75.81 89 ALA A C 1
ATOM 711 O O . ALA A 1 89 ? -21.581 -14.258 8.783 1.00 75.81 89 ALA A O 1
ATOM 712 N N . GLY A 1 90 ? -20.572 -15.951 7.715 1.00 62.72 90 GLY A N 1
ATOM 713 C CA . GLY A 1 90 ? -21.577 -16.964 8.060 1.00 62.72 90 GLY A CA 1
ATOM 714 C C . GLY A 1 90 ? -21.519 -17.452 9.516 1.00 62.72 90 GLY A C 1
ATOM 715 O O . GLY A 1 90 ? -22.504 -17.991 10.009 1.00 62.72 90 GLY A O 1
ATOM 716 N N . ALA A 1 91 ? -20.387 -17.263 10.205 1.00 57.84 91 ALA A N 1
ATOM 717 C CA . ALA A 1 91 ? -20.190 -17.633 11.611 1.00 57.84 91 ALA A CA 1
ATOM 718 C C . ALA A 1 91 ? -20.395 -16.466 12.599 1.00 57.84 91 ALA A C 1
ATOM 720 O O . ALA A 1 91 ? -20.400 -16.681 13.813 1.00 57.84 91 ALA A O 1
ATOM 721 N N . ALA A 1 92 ? -20.558 -15.234 12.108 1.00 51.38 92 ALA A N 1
ATOM 722 C CA . ALA A 1 92 ? -20.905 -14.082 12.929 1.00 51.38 92 ALA A CA 1
ATOM 723 C C . ALA A 1 92 ? -22.400 -14.151 13.299 1.00 51.38 92 ALA A C 1
ATOM 725 O O . ALA A 1 92 ? -23.275 -13.825 12.502 1.00 51.38 92 ALA A O 1
ATOM 726 N N . ASN A 1 93 ? -22.669 -14.645 14.510 1.00 47.75 93 ASN A N 1
ATOM 727 C CA . ASN A 1 93 ? -23.991 -14.753 15.132 1.00 47.75 93 ASN A CA 1
ATOM 728 C C . ASN A 1 93 ? -24.665 -13.362 15.273 1.00 47.75 93 ASN A C 1
ATOM 730 O O . ASN A 1 93 ? -23.956 -12.356 15.377 1.00 47.75 93 ASN A O 1
ATOM 734 N N . PRO A 1 94 ? -26.011 -13.305 15.299 1.00 43.44 94 PRO A N 1
ATOM 735 C CA . PRO A 1 94 ? -26.792 -12.087 15.229 1.00 43.44 94 PRO A CA 1
ATOM 736 C C . PRO A 1 94 ? -26.626 -11.311 16.533 1.00 43.44 94 PRO A C 1
ATOM 738 O O . PRO A 1 94 ? -26.697 -11.884 17.623 1.00 43.44 94 PRO A O 1
ATOM 741 N N . VAL A 1 95 ? -26.410 -10.008 16.407 1.00 42.12 95 VAL A N 1
ATOM 742 C CA . VAL A 1 95 ? -26.690 -9.056 17.484 1.00 42.12 95 VAL A CA 1
ATOM 743 C C . VAL A 1 95 ? -28.049 -8.447 17.198 1.00 42.12 95 VAL A C 1
ATOM 745 O O . VAL A 1 95 ? -28.271 -8.085 16.020 1.00 42.12 95 VAL A O 1
#

pLDDT: mean 87.73, std 11.48, range [42.12, 96.94]

Foldseek 3Di:
DADPPPRHDDDDDPWDKDQQVPDPLPCVVCVPDPPSPADDDPDDVLDDPDPPPCSRIATPVNRDDDPVRVCVRPVPVSVVVVVVVVVVVVVPDDD

InterPro domains:
  IPR010226 NADH-quinone oxidoreductase, chain I [PTHR10849] (14-79)
  IPR017896 4Fe-4S ferredoxin-type, iron-sulphur binding domain [PF00037] (16-39)
  IPR017896 4Fe-4S ferredoxin-type, iron-sulphur binding domain [PS51379] (14-43)
  IPR017900 4Fe-4S ferredoxin, iron-sulphur binding, conserved site [PS00198] (23-34)

Sequence (95 aa):
MTDAETGKPIPQPESYQIDTDICMNCGLCVEYCPFDAIKMDHDFELSSYDRQNGAHIYDKEKLGKPVEYYAKIRPENFAREEAAKKAKAGAANPV

Radius of gyration: 16.88 Å; chains: 1; bounding box: 43×34×30 Å

Secondary structure (DSSP, 8-state):
-B-TTT--B----S--EEETTT-----HHHHH-TT-------------S-STT-TTEEEHHHH---HHHHHHH-HHHHHHHHHHHHHHHHH----